Protein AF-A0A6A0H335-F1 (afdb_monomer_lite)

InterPro domains:
  IPR001628 Zinc finger, nuclear hormone receptor-type [PF00105] (21-73)
  IPR001628 Zinc finger, nuclear hormone receptor-type [PR00047] (22-37)
  IPR001628 Zinc finger, nuclear hormone receptor-type [PR00047] (55-63)
  IPR001628 Zinc finger, nuclear hormone receptor-type [PR00047] (63-71)
  IPR001628 Zinc finger, nuclear hormone receptor-type [PS51030] (1-78)
  IPR001628 Zinc finger, nuclear hormone receptor-type [SM00399] (21-74)
  IPR013088 Zinc finger, NHR/GATA-type [G3DSA:3.30.50.10] (16-80)
  IPR050274 Nuclear hormone receptor family NR2 subfamily [PTHR24083] (22-78)

Organism: Hyalella azteca (NCBI:txid294128)

Radius of gyration: 18.78 Å; chains: 1; bounding box: 30×46×55 Å

Sequence (93 aa):
MLCAALINTIRRLQVAIPLRLACEGCKGFFKRTVRKELQYSCRENKRCTIDRRHRNRCQFCRYNRCLAMGMKREAVQVRGFCCTISYDVFMTI

Foldseek 3Di:
DDDPVVVVVVVPPPPDPVLDDDDPVLVVLLLCCLVVVDDFDAPDDLPDDQDPVCVVVGSSNSNVVCVVSPQDSVCNPPPDNPPPDDDPPDPDD

Secondary structure (DSSP, 8-state):
---TTTTSSGGG-----------HHHHHHHHHHHHTT-----SSSS-----TTTTTS-HHHHHHHHHHTT--SGGGTSSS--SS-SS-SSS--

Structure (mmCIF, N/CA/C/O backbone):
data_AF-A0A6A0H335-F1
#
_entry.id   AF-A0A6A0H335-F1
#
loop_
_atom_site.group_PDB
_atom_site.id
_atom_site.type_symbol
_atom_site.label_atom_id
_atom_site.label_alt_id
_atom_site.label_comp_id
_atom_site.label_asym_id
_atom_site.label_entity_id
_atom_site.label_seq_id
_atom_site.pdbx_PDB_ins_code
_atom_site.Cartn_x
_atom_site.Cartn_y
_atom_site.Cartn_z
_atom_site.occupancy
_atom_site.B_iso_or_equiv
_atom_site.auth_seq_id
_atom_site.auth_comp_id
_atom_site.auth_asym_id
_atom_site.auth_atom_id
_atom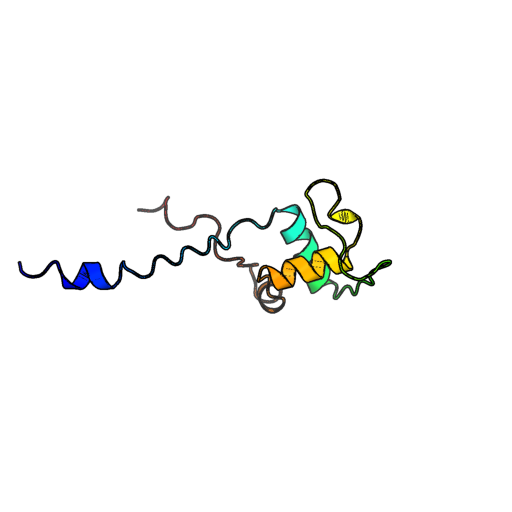_site.pdbx_PDB_model_num
ATOM 1 N N . MET A 1 1 ? -14.446 -32.164 40.482 1.00 62.16 1 MET A N 1
ATOM 2 C CA . MET A 1 1 ? -13.972 -33.336 39.709 1.00 62.16 1 MET A CA 1
ATOM 3 C C . MET A 1 1 ? -15.206 -34.104 39.254 1.00 62.16 1 MET A C 1
ATOM 5 O O . MET A 1 1 ? -15.741 -34.865 40.034 1.00 62.16 1 MET A O 1
ATOM 9 N N . LEU A 1 2 ? -15.891 -33.708 38.187 1.00 39.25 2 LEU A N 1
ATOM 10 C CA . LEU A 1 2 ? -15.736 -34.105 36.777 1.00 39.25 2 LEU A CA 1
ATOM 11 C C . LEU A 1 2 ? -16.446 -32.992 35.961 1.00 39.25 2 LEU A C 1
ATOM 13 O O . LEU A 1 2 ? -17.409 -32.422 36.450 1.00 39.25 2 LEU A O 1
ATOM 17 N N . CYS A 1 3 ? -16.052 -32.568 34.765 1.00 37.03 3 CYS A N 1
ATOM 18 C CA . CYS A 1 3 ? -15.416 -33.310 33.693 1.00 37.03 3 CYS A CA 1
ATOM 19 C C . CYS A 1 3 ? -14.496 -32.371 32.889 1.00 37.03 3 CYS A C 1
ATOM 21 O O . CYS A 1 3 ? -14.951 -31.415 32.260 1.00 37.03 3 CYS A O 1
ATOM 23 N N . ALA A 1 4 ? -13.196 -32.674 32.867 1.00 52.59 4 ALA A N 1
ATOM 24 C CA . ALA A 1 4 ? -12.187 -31.995 32.048 1.00 52.59 4 ALA A CA 1
ATOM 25 C C . ALA A 1 4 ? -12.409 -32.161 30.522 1.00 52.59 4 ALA A C 1
ATOM 27 O O . ALA A 1 4 ? -11.614 -31.674 29.718 1.00 52.59 4 ALA A O 1
ATOM 28 N N . ALA A 1 5 ? -13.492 -32.826 30.099 1.00 53.81 5 ALA A N 1
ATOM 29 C CA . ALA A 1 5 ? -13.839 -33.021 28.695 1.00 53.81 5 ALA A CA 1
ATOM 30 C C . ALA A 1 5 ? -14.519 -31.803 28.039 1.00 53.81 5 ALA A C 1
ATOM 32 O O . ALA A 1 5 ? -14.420 -31.661 26.826 1.00 53.81 5 ALA A O 1
ATOM 33 N N . LEU A 1 6 ? -15.145 -30.886 28.794 1.00 49.84 6 LEU A N 1
ATOM 34 C CA . LEU A 1 6 ? -15.811 -29.708 28.198 1.00 49.84 6 LEU A CA 1
ATOM 35 C C . LEU A 1 6 ? -14.863 -28.528 27.925 1.00 49.84 6 LEU A C 1
ATOM 37 O O . LEU A 1 6 ? -15.165 -27.667 27.104 1.00 49.84 6 LEU A O 1
ATOM 41 N N . ILE A 1 7 ? -13.679 -28.517 28.541 1.00 55.03 7 ILE A N 1
ATOM 42 C CA . ILE A 1 7 ? -12.646 -27.496 28.286 1.00 55.03 7 ILE A CA 1
ATOM 43 C C . ILE A 1 7 ? -11.878 -27.805 26.984 1.00 55.03 7 ILE A C 1
ATOM 45 O O . ILE A 1 7 ? -11.385 -26.900 26.309 1.00 55.03 7 ILE A O 1
ATOM 49 N N . ASN A 1 8 ? -11.817 -29.077 26.575 1.00 51.66 8 ASN A N 1
ATOM 50 C CA . ASN A 1 8 ? -11.036 -29.516 25.415 1.00 51.66 8 ASN A CA 1
ATOM 51 C C . ASN A 1 8 ? -11.756 -29.373 24.061 1.00 51.66 8 ASN A C 1
ATOM 53 O O . ASN A 1 8 ? -11.104 -29.482 23.023 1.00 51.66 8 ASN A O 1
ATOM 57 N N . THR A 1 9 ? -13.054 -29.058 24.034 1.00 51.41 9 THR A N 1
ATOM 58 C CA . THR A 1 9 ? -13.791 -28.836 22.773 1.00 51.41 9 THR A CA 1
ATOM 59 C C . THR A 1 9 ? -13.623 -27.410 22.238 1.00 51.41 9 THR A C 1
ATOM 61 O O . THR A 1 9 ? -13.648 -27.202 21.029 1.00 51.41 9 THR A O 1
ATOM 64 N N . ILE A 1 10 ? -13.339 -26.428 23.103 1.00 51.53 10 ILE A N 1
ATOM 65 C CA . ILE A 1 10 ? -13.079 -25.035 22.686 1.00 51.53 10 ILE A CA 1
ATOM 66 C C . ILE A 1 10 ? -11.644 -24.869 22.144 1.00 51.53 10 ILE A C 1
ATOM 68 O O . ILE A 1 10 ? -11.353 -23.947 21.387 1.00 51.53 10 ILE A O 1
ATOM 72 N N . ARG A 1 11 ? -10.740 -25.816 22.439 1.00 51.41 11 ARG A N 1
ATOM 73 C CA . ARG A 1 11 ? -9.357 -25.828 21.926 1.00 51.41 11 ARG A CA 1
ATOM 74 C C . ARG A 1 11 ? -9.210 -26.379 20.495 1.00 51.41 11 ARG A C 1
ATOM 76 O O . ARG A 1 11 ? -8.100 -26.385 19.974 1.00 51.41 11 ARG A O 1
ATOM 83 N N . ARG A 1 12 ? -10.298 -26.813 19.838 1.00 54.12 12 ARG A N 1
ATOM 84 C CA . ARG A 1 12 ? -10.294 -27.397 18.475 1.00 54.12 12 ARG A CA 1
ATOM 85 C C . ARG A 1 12 ? -10.524 -26.410 17.318 1.00 54.12 12 ARG A C 1
ATOM 87 O O . ARG A 1 12 ? -10.754 -26.844 16.197 1.00 54.12 12 ARG A O 1
ATOM 94 N N . LEU A 1 13 ? -10.395 -25.102 17.531 1.00 47.34 13 LEU A N 1
ATOM 95 C CA . LEU A 1 13 ? -10.314 -24.119 16.438 1.00 47.34 13 LEU A CA 1
ATOM 96 C C . LEU A 1 13 ? -8.888 -23.568 16.305 1.00 47.34 13 LEU A C 1
ATOM 98 O O . LEU A 1 13 ? -8.650 -22.365 16.285 1.00 47.34 13 LEU A O 1
ATOM 102 N N . GLN A 1 14 ? -7.912 -24.471 16.170 1.00 48.72 14 GLN A N 1
ATOM 103 C CA . GLN A 1 14 ? -6.645 -24.140 15.519 1.00 48.72 14 GLN A CA 1
ATOM 104 C C . GLN A 1 14 ? -6.876 -23.986 14.009 1.00 48.72 14 GLN A C 1
ATOM 106 O O . GLN A 1 14 ? -6.457 -24.821 13.215 1.00 48.72 14 GLN A O 1
ATOM 111 N N . VAL A 1 15 ? -7.477 -22.873 13.595 1.00 45.00 15 VAL A N 1
ATOM 112 C CA . VAL A 1 15 ? -7.039 -22.257 12.340 1.00 45.00 15 VAL A CA 1
ATOM 113 C C . VAL A 1 15 ? -6.120 -21.120 12.749 1.00 45.00 15 VAL A C 1
ATOM 115 O O . VAL A 1 15 ? -6.521 -19.971 12.914 1.00 45.00 15 VAL A O 1
ATOM 118 N N . ALA A 1 16 ? -4.869 -21.488 13.021 1.00 46.66 16 ALA A N 1
ATOM 119 C CA . ALA A 1 16 ? -3.787 -20.547 13.219 1.00 46.66 16 ALA A CA 1
ATOM 120 C C . ALA A 1 16 ? -3.608 -19.746 11.923 1.00 46.66 16 ALA A C 1
ATOM 122 O O . ALA A 1 16 ? -2.930 -20.185 10.999 1.00 46.66 16 ALA A O 1
ATOM 123 N N . ILE A 1 17 ? -4.221 -18.567 11.845 1.00 40.69 17 ILE A N 1
ATOM 124 C CA . ILE A 1 17 ? -3.774 -17.523 10.929 1.00 40.69 17 ILE A CA 1
ATOM 125 C C . ILE A 1 17 ? -2.767 -16.698 11.729 1.00 40.69 17 ILE A C 1
ATOM 127 O O . ILE A 1 17 ? -3.176 -15.844 12.520 1.00 40.69 17 ILE A O 1
ATOM 131 N N . PRO A 1 18 ? -1.448 -16.921 11.585 1.00 47.59 18 PRO A N 1
ATOM 132 C CA . PRO A 1 18 ? -0.474 -15.979 12.100 1.00 47.59 18 PRO A CA 1
ATOM 133 C C . PRO A 1 18 ? -0.574 -14.705 11.251 1.00 47.59 18 PRO A C 1
ATOM 135 O O . PRO A 1 18 ? 0.189 -14.496 10.314 1.00 47.59 18 PRO A O 1
ATOM 138 N N . LEU A 1 19 ? -1.514 -13.813 11.573 1.00 48.28 19 LEU A N 1
ATOM 139 C CA . LEU A 1 19 ? -1.648 -12.502 10.924 1.00 48.28 19 LEU A CA 1
ATOM 140 C C . LEU A 1 19 ? -0.574 -11.504 11.407 1.00 48.28 19 LEU A C 1
ATOM 142 O O . LEU A 1 19 ? -0.743 -10.288 11.347 1.00 48.28 19 LEU A O 1
ATOM 146 N N . ARG A 1 20 ? 0.547 -12.009 11.926 1.00 61.03 20 ARG A N 1
ATOM 147 C CA . ARG A 1 20 ? 1.663 -11.227 12.451 1.00 61.03 20 ARG A CA 1
ATOM 148 C C . ARG A 1 20 ? 2.880 -11.454 11.572 1.00 61.03 20 ARG A C 1
ATOM 150 O O . ARG A 1 20 ? 3.641 -12.359 11.864 1.00 61.03 20 ARG A O 1
ATOM 157 N N . LEU A 1 21 ? 3.084 -10.642 10.531 1.00 64.06 21 LEU A N 1
ATOM 158 C CA . LEU A 1 21 ? 4.441 -10.235 10.115 1.00 64.06 21 LEU A CA 1
ATOM 159 C C . LEU A 1 21 ? 4.421 -9.103 9.066 1.00 64.06 21 LEU A C 1
ATOM 161 O O . LEU A 1 21 ? 5.010 -9.190 7.988 1.00 64.06 21 LEU A O 1
ATOM 165 N N . ALA A 1 22 ? 3.753 -7.989 9.363 1.00 68.06 22 ALA A N 1
ATOM 166 C CA . ALA A 1 22 ? 4.063 -6.760 8.638 1.00 68.06 22 ALA A CA 1
ATOM 167 C C . ALA A 1 22 ? 5.428 -6.241 9.115 1.00 68.06 22 ALA A C 1
ATOM 169 O O . ALA A 1 22 ? 5.604 -5.988 10.303 1.00 68.06 22 ALA A O 1
ATOM 170 N N . CYS A 1 23 ? 6.399 -6.058 8.216 1.00 83.44 23 CYS A N 1
ATOM 171 C CA . CYS A 1 23 ? 7.658 -5.419 8.604 1.00 83.44 23 CYS A CA 1
ATOM 172 C C . CYS A 1 23 ? 7.432 -3.939 8.961 1.00 83.44 23 CYS A C 1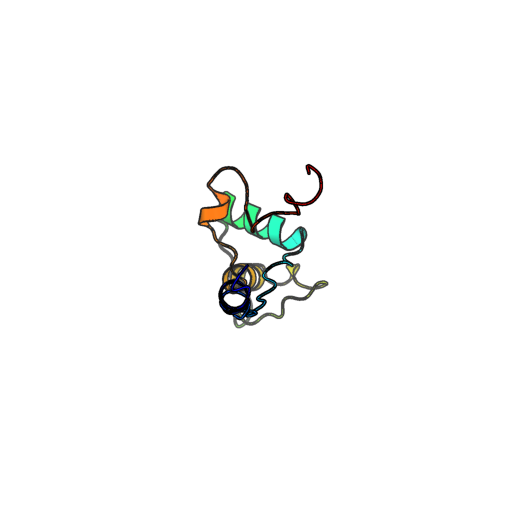
ATOM 174 O O . CYS A 1 23 ? 6.540 -3.288 8.402 1.00 83.44 23 CYS A O 1
ATOM 176 N N . GLU A 1 24 ? 8.290 -3.369 9.814 1.00 85.69 24 GLU A N 1
ATOM 177 C CA . GLU A 1 24 ? 8.215 -1.950 10.206 1.00 85.69 24 GLU A CA 1
ATOM 178 C C . GLU A 1 24 ? 8.214 -1.005 8.990 1.00 85.69 24 GLU A C 1
ATOM 180 O O . GLU A 1 24 ? 7.512 0.007 8.959 1.00 85.69 24 GLU A O 1
ATOM 185 N N . GLY A 1 25 ? 8.906 -1.390 7.911 1.00 88.06 25 GLY A N 1
ATOM 186 C CA . GLY A 1 25 ? 8.891 -0.647 6.654 1.00 88.06 25 GLY A CA 1
ATOM 187 C C . GLY A 1 25 ? 7.506 -0.560 5.997 1.00 88.06 25 GLY A C 1
ATOM 188 O O . GLY A 1 25 ? 7.178 0.473 5.414 1.00 88.06 25 GLY A O 1
ATOM 189 N N . CYS A 1 26 ? 6.693 -1.619 6.054 1.00 90.12 26 CYS A N 1
ATOM 190 C CA . CYS A 1 26 ? 5.330 -1.627 5.508 1.00 90.12 26 CYS A CA 1
ATOM 191 C C . CYS A 1 26 ? 4.327 -0.958 6.451 1.00 90.12 26 CYS A C 1
ATOM 193 O O . CYS A 1 26 ? 3.460 -0.233 5.972 1.00 90.12 26 CYS A O 1
ATOM 195 N N . LYS A 1 27 ? 4.504 -1.098 7.769 1.00 87.12 27 LYS A N 1
ATOM 196 C CA . LYS A 1 27 ? 3.736 -0.359 8.784 1.00 87.12 27 LYS A CA 1
ATOM 197 C C . LYS A 1 27 ? 3.909 1.154 8.632 1.00 87.12 27 LYS A C 1
ATOM 199 O O . LYS A 1 27 ? 2.930 1.889 8.520 1.00 87.12 27 LYS A O 1
ATOM 204 N N . GLY A 1 28 ? 5.154 1.627 8.541 1.00 88.88 28 GLY A N 1
ATOM 205 C CA . GLY A 1 28 ? 5.457 3.044 8.334 1.00 88.88 28 GLY A CA 1
ATOM 206 C C . GLY A 1 28 ? 4.967 3.571 6.983 1.00 88.88 28 GLY A C 1
ATOM 207 O O . GLY A 1 28 ? 4.460 4.689 6.906 1.00 88.88 28 GLY A O 1
ATOM 208 N N . PHE A 1 29 ? 5.079 2.762 5.925 1.00 93.94 29 PHE A N 1
ATOM 209 C CA . PHE A 1 29 ? 4.525 3.092 4.611 1.00 93.94 29 PHE A CA 1
ATOM 210 C C . PHE A 1 29 ? 3.003 3.281 4.677 1.00 93.94 29 PHE A C 1
ATOM 212 O O . PHE A 1 29 ? 2.531 4.371 4.372 1.00 93.94 29 PHE A O 1
ATOM 219 N N . PHE A 1 30 ? 2.264 2.284 5.171 1.00 92.62 30 PHE A N 1
ATOM 220 C CA . PHE A 1 30 ? 0.802 2.323 5.262 1.00 92.62 30 PHE A CA 1
ATOM 221 C C . PHE A 1 30 ? 0.307 3.497 6.116 1.00 92.62 30 PHE A C 1
ATOM 223 O O . PHE A 1 30 ? -0.578 4.242 5.703 1.00 92.62 30 PHE A O 1
ATOM 230 N N . LYS A 1 31 ? 0.948 3.739 7.267 1.00 89.50 31 LYS A N 1
ATOM 231 C CA . LYS A 1 31 ? 0.663 4.890 8.138 1.00 89.50 31 LYS A CA 1
ATOM 232 C C . LYS A 1 31 ? 0.795 6.226 7.400 1.00 89.50 31 LYS A C 1
ATOM 234 O O . LYS A 1 31 ? -0.067 7.086 7.552 1.00 89.50 31 LYS A O 1
ATOM 239 N N . ARG A 1 32 ? 1.862 6.422 6.612 1.00 93.69 32 ARG A N 1
ATOM 240 C CA . ARG A 1 32 ? 2.048 7.653 5.822 1.00 93.69 32 ARG A CA 1
ATOM 241 C C . ARG A 1 32 ? 1.012 7.772 4.712 1.00 93.69 32 ARG A C 1
ATOM 243 O O . ARG A 1 32 ? 0.477 8.858 4.535 1.00 93.69 32 ARG A O 1
ATOM 250 N N . THR A 1 33 ? 0.732 6.677 4.005 1.00 94.88 33 THR A N 1
ATOM 251 C CA . THR A 1 33 ? -0.269 6.642 2.934 1.00 94.88 33 THR A CA 1
ATOM 252 C C . THR A 1 33 ? -1.645 7.042 3.449 1.00 94.88 33 THR A C 1
ATOM 254 O O . THR A 1 33 ? -2.263 7.922 2.867 1.00 94.88 33 THR A O 1
ATOM 257 N N . VAL A 1 34 ? -2.096 6.466 4.568 1.00 92.19 34 VAL A N 1
ATOM 258 C CA . VAL A 1 34 ? -3.425 6.76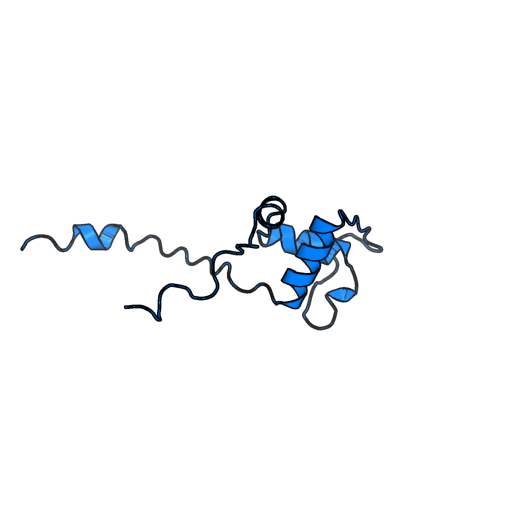4 5.119 1.00 92.19 34 VAL A CA 1
ATOM 259 C C . VAL A 1 34 ? -3.502 8.181 5.687 1.00 92.19 34 VAL A C 1
ATOM 261 O O . VAL A 1 34 ? -4.454 8.886 5.390 1.00 92.19 34 VAL A O 1
ATOM 264 N N . ARG A 1 35 ? -2.500 8.632 6.455 1.00 90.25 35 ARG A N 1
ATOM 265 C CA . ARG A 1 35 ? -2.527 9.966 7.088 1.00 90.25 35 ARG A CA 1
ATOM 266 C C . ARG A 1 35 ? -2.470 11.128 6.109 1.00 90.25 35 ARG A C 1
ATOM 268 O O . ARG A 1 35 ? -3.011 12.181 6.400 1.00 90.25 35 ARG A O 1
ATOM 275 N N . LYS A 1 36 ? -1.733 10.956 5.015 1.00 93.69 36 LYS A N 1
ATOM 276 C CA . LYS A 1 36 ? -1.584 11.977 3.974 1.00 93.69 36 LYS A CA 1
ATOM 277 C C . LYS A 1 36 ? -2.530 11.740 2.795 1.00 93.69 36 LYS A C 1
ATOM 279 O O . LYS A 1 36 ? -2.357 12.383 1.771 1.00 93.69 36 LYS A O 1
ATOM 284 N N . GLU A 1 37 ? -3.433 10.764 2.915 1.00 93.38 37 GLU A N 1
ATOM 285 C CA . GLU A 1 37 ? -4.377 10.358 1.866 1.00 93.38 37 GLU A CA 1
ATOM 286 C C . GLU A 1 37 ? -3.724 10.178 0.486 1.00 93.38 37 GLU A C 1
ATOM 288 O O . GLU A 1 37 ? -4.268 10.547 -0.551 1.00 93.38 37 GLU A O 1
ATOM 293 N N . LEU A 1 38 ? -2.519 9.597 0.471 1.00 96.00 38 LEU A N 1
ATOM 294 C CA . LEU A 1 38 ? -1.739 9.465 -0.754 1.00 96.00 38 LEU A CA 1
ATOM 295 C C . LEU A 1 38 ? -2.395 8.451 -1.685 1.00 96.00 38 LEU A C 1
ATOM 297 O O . LEU A 1 38 ? -2.611 7.294 -1.316 1.00 96.00 38 LEU A O 1
ATOM 301 N N . GLN A 1 39 ? -2.630 8.877 -2.919 1.00 95.50 39 GLN A N 1
ATOM 302 C CA . GLN A 1 39 ? -3.068 8.013 -4.001 1.00 95.50 39 GLN A CA 1
ATOM 303 C C . GLN A 1 39 ? -1.868 7.648 -4.869 1.00 95.50 39 GLN A C 1
ATOM 305 O O . GLN A 1 39 ? -1.024 8.485 -5.187 1.00 95.50 39 GLN A O 1
ATOM 310 N N . TYR A 1 40 ? -1.774 6.375 -5.233 1.00 97.00 40 TYR A N 1
ATOM 311 C CA . TYR A 1 40 ? -0.696 5.866 -6.071 1.00 97.00 40 TYR A CA 1
ATOM 312 C C . TYR A 1 40 ? -1.274 5.297 -7.358 1.00 97.00 40 TYR A C 1
ATOM 314 O O . TYR A 1 40 ? -2.364 4.732 -7.350 1.00 97.00 40 TYR A O 1
ATOM 322 N N . SER A 1 41 ? -0.489 5.348 -8.430 1.00 97.31 41 SER A N 1
ATOM 323 C CA . SER A 1 41 ? -0.797 4.684 -9.697 1.00 97.31 41 SER A CA 1
ATOM 324 C C . SER A 1 41 ? 0.263 3.629 -9.992 1.00 97.31 41 SER A C 1
ATOM 326 O O . SER A 1 41 ? 1.458 3.844 -9.768 1.00 97.31 41 SER A O 1
ATOM 328 N N . CYS A 1 42 ? -0.162 2.458 -10.463 1.00 97.31 42 CYS A N 1
ATOM 329 C CA . CYS A 1 42 ? 0.768 1.461 -10.986 1.00 97.31 42 CYS A CA 1
ATOM 330 C C . CYS A 1 42 ? 1.235 1.887 -12.381 1.00 97.31 42 CYS A C 1
ATOM 332 O O . CYS A 1 42 ? 0.428 2.381 -13.161 1.00 97.31 42 CYS A O 1
ATOM 334 N N . ARG A 1 43 ? 2.515 1.667 -12.693 1.00 96.25 43 ARG A N 1
ATOM 335 C CA . ARG A 1 43 ? 3.086 1.899 -14.032 1.00 96.25 43 ARG A CA 1
ATOM 336 C C . ARG A 1 43 ? 3.062 0.650 -14.923 1.00 96.25 43 ARG A C 1
ATOM 338 O O . ARG A 1 43 ? 3.451 0.719 -16.077 1.00 96.25 43 ARG A O 1
ATOM 345 N N . GLU A 1 44 ? 2.636 -0.479 -14.368 1.00 94.44 44 GLU A N 1
ATOM 346 C CA . GLU A 1 44 ? 2.540 -1.778 -15.037 1.00 94.44 44 GLU A CA 1
ATOM 347 C C . GLU A 1 44 ? 1.104 -2.325 -14.877 1.00 94.44 44 GLU A C 1
ATOM 349 O O . GLU A 1 44 ? 0.145 -1.575 -14.700 1.00 94.44 44 GLU A O 1
ATOM 354 N N . ASN A 1 45 ? 0.939 -3.648 -14.829 1.00 95.69 45 ASN A N 1
ATOM 355 C CA . ASN A 1 45 ? -0.355 -4.334 -14.831 1.00 95.69 45 ASN A CA 1
ATOM 356 C C . ASN A 1 45 ? -0.993 -4.511 -13.442 1.00 95.69 45 ASN A C 1
ATOM 358 O O . ASN A 1 45 ? -1.728 -5.471 -13.220 1.00 95.69 45 ASN A O 1
ATOM 362 N N . LYS A 1 46 ? -0.680 -3.645 -12.466 1.00 95.38 46 LYS A N 1
ATOM 363 C CA . LYS A 1 46 ? -1.179 -3.742 -11.071 1.00 95.38 46 LYS A CA 1
ATOM 364 C C . LYS A 1 46 ? -0.871 -5.085 -10.371 1.00 95.38 46 LYS A C 1
ATOM 366 O O . LYS A 1 46 ? -1.496 -5.417 -9.366 1.00 95.38 46 LYS A O 1
ATOM 371 N N . ARG A 1 47 ? 0.111 -5.844 -10.875 1.00 95.25 47 ARG A N 1
ATOM 372 C CA . ARG A 1 47 ? 0.533 -7.175 -10.387 1.00 95.25 47 ARG A CA 1
ATOM 373 C C . ARG A 1 47 ? 2.024 -7.234 -10.024 1.00 95.25 47 ARG A C 1
ATOM 375 O O . ARG A 1 47 ? 2.625 -8.300 -10.052 1.00 95.25 47 ARG A O 1
ATOM 382 N N . CYS A 1 48 ? 2.635 -6.093 -9.695 1.00 95.25 48 CYS A N 1
ATOM 383 C CA . CYS A 1 48 ? 4.060 -6.046 -9.358 1.00 95.25 48 CYS A CA 1
ATOM 384 C C . CYS A 1 48 ? 4.364 -6.900 -8.115 1.00 95.25 48 CYS A C 1
ATOM 386 O O . CYS A 1 48 ? 3.705 -6.759 -7.081 1.00 95.25 48 CYS A O 1
ATOM 388 N N . THR A 1 49 ? 5.408 -7.722 -8.192 1.00 93.19 49 THR A N 1
ATOM 389 C CA . THR A 1 49 ? 5.906 -8.524 -7.068 1.00 93.19 49 THR A CA 1
ATOM 390 C C . THR A 1 49 ? 6.451 -7.626 -5.954 1.00 93.19 49 THR A C 1
ATOM 392 O O . THR A 1 49 ? 7.285 -6.753 -6.197 1.00 93.19 49 THR A O 1
ATOM 395 N N . ILE A 1 50 ? 5.993 -7.842 -4.715 1.00 92.00 50 ILE A N 1
ATOM 396 C CA . ILE A 1 50 ? 6.430 -7.091 -3.528 1.00 92.00 50 ILE A CA 1
ATOM 397 C C . ILE A 1 50 ? 7.298 -7.996 -2.653 1.00 92.00 50 ILE A C 1
ATOM 399 O O . ILE A 1 50 ? 6.790 -8.759 -1.835 1.00 92.00 50 ILE A O 1
ATOM 403 N N . ASP A 1 51 ? 8.615 -7.887 -2.815 1.00 88.69 51 ASP A N 1
ATOM 404 C CA . ASP A 1 51 ? 9.615 -8.596 -2.010 1.00 88.69 51 ASP A CA 1
ATOM 405 C C . ASP A 1 51 ? 10.393 -7.635 -1.081 1.00 88.69 51 ASP A C 1
ATOM 407 O O . ASP A 1 51 ? 10.218 -6.412 -1.109 1.00 88.69 51 ASP A O 1
ATOM 411 N N . ARG A 1 52 ? 11.287 -8.161 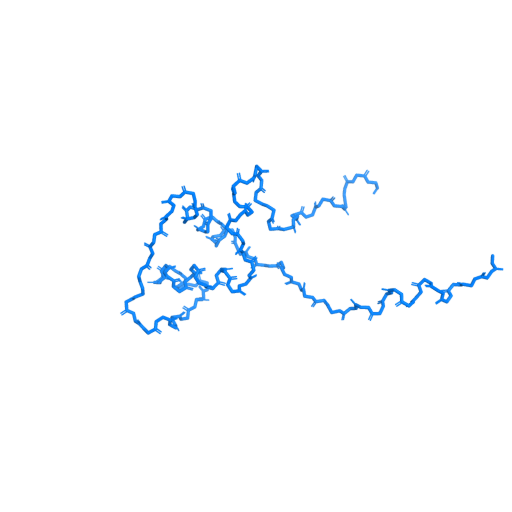-0.232 1.00 85.25 52 ARG A N 1
ATOM 412 C CA . ARG A 1 52 ? 12.066 -7.324 0.698 1.00 85.25 52 ARG A CA 1
ATOM 413 C C . ARG A 1 52 ? 12.974 -6.309 -0.013 1.00 85.25 52 ARG A C 1
ATOM 415 O O . ARG A 1 52 ? 13.136 -5.219 0.526 1.00 85.25 52 ARG A O 1
ATOM 422 N N . ARG A 1 53 ? 13.549 -6.614 -1.173 1.00 88.75 53 ARG A N 1
ATOM 423 C CA . ARG A 1 53 ? 14.516 -5.747 -1.872 1.00 88.75 53 ARG A CA 1
ATOM 424 C C . ARG A 1 53 ? 13.823 -4.710 -2.767 1.00 88.75 53 ARG A C 1
ATOM 426 O O . ARG A 1 53 ? 14.264 -3.571 -2.846 1.00 88.75 53 ARG A O 1
ATOM 433 N N . HIS A 1 54 ? 12.687 -5.065 -3.356 1.00 88.69 54 HIS A N 1
ATOM 434 C CA . HIS A 1 54 ? 12.002 -4.319 -4.409 1.00 88.69 54 HIS A CA 1
ATOM 435 C C . HIS A 1 54 ? 10.616 -3.802 -4.008 1.00 88.69 54 HIS A C 1
ATOM 437 O O . HIS A 1 54 ? 9.931 -3.199 -4.830 1.00 88.69 54 HIS A O 1
ATOM 443 N N . ARG A 1 55 ? 10.196 -3.937 -2.741 1.00 92.31 55 ARG A N 1
ATOM 444 C CA . ARG A 1 55 ? 8.924 -3.370 -2.232 1.00 92.31 55 ARG A CA 1
ATOM 445 C C . ARG A 1 55 ? 8.725 -1.877 -2.508 1.00 92.31 55 ARG A C 1
ATOM 447 O O . ARG A 1 55 ? 7.597 -1.405 -2.455 1.00 92.31 55 ARG A O 1
ATOM 454 N N . ASN A 1 56 ? 9.790 -1.119 -2.769 1.00 94.31 56 ASN A N 1
ATOM 455 C CA . ASN A 1 56 ? 9.704 0.307 -3.094 1.00 94.31 56 ASN A CA 1
ATOM 456 C C . ASN A 1 56 ? 9.461 0.586 -4.591 1.00 94.31 56 ASN A C 1
ATOM 458 O O . ASN A 1 56 ? 9.160 1.725 -4.929 1.00 94.31 56 ASN A O 1
ATOM 462 N N . ARG A 1 57 ? 9.549 -0.423 -5.474 1.00 95.50 57 ARG A N 1
ATOM 463 C CA . ARG A 1 57 ? 9.395 -0.273 -6.933 1.00 95.50 57 ARG A CA 1
ATOM 464 C C . ARG A 1 57 ? 8.004 0.223 -7.333 1.00 95.50 57 ARG A C 1
ATOM 466 O O . ARG A 1 57 ? 7.882 1.048 -8.229 1.00 95.50 57 ARG A O 1
ATOM 473 N N . CYS A 1 58 ? 6.956 -0.262 -6.666 1.00 97.81 58 CYS A N 1
ATOM 474 C CA . CYS A 1 58 ? 5.580 0.138 -6.951 1.00 97.81 58 CYS A CA 1
ATOM 475 C C . CYS A 1 58 ? 4.795 0.392 -5.660 1.00 97.81 58 CYS A C 1
ATOM 477 O O . CYS A 1 58 ? 4.411 -0.540 -4.951 1.00 97.81 58 CYS A O 1
ATOM 479 N N . GLN A 1 59 ? 4.518 1.666 -5.374 1.00 97.81 59 GLN A N 1
ATOM 480 C CA . GLN A 1 59 ? 3.762 2.080 -4.188 1.00 97.81 59 GLN A CA 1
ATOM 481 C C . GLN A 1 59 ? 2.296 1.633 -4.253 1.00 97.81 59 GLN A C 1
ATOM 483 O O . GLN A 1 59 ? 1.755 1.203 -3.237 1.00 97.81 59 GLN A O 1
ATOM 488 N N . PHE A 1 60 ? 1.686 1.645 -5.445 1.00 98.25 60 PHE A N 1
ATOM 489 C CA . PHE A 1 60 ? 0.321 1.153 -5.646 1.00 98.25 60 PHE A CA 1
ATOM 490 C C . PHE A 1 60 ? 0.190 -0.324 -5.261 1.00 98.25 60 PHE A C 1
ATOM 492 O O . PHE A 1 60 ? -0.584 -0.667 -4.372 1.00 98.25 60 PHE A O 1
ATOM 499 N N . CYS A 1 61 ? 0.993 -1.199 -5.875 1.00 97.44 61 CYS A N 1
ATOM 500 C CA . CYS A 1 61 ? 0.934 -2.639 -5.612 1.00 97.44 61 CYS A CA 1
ATOM 501 C C . CYS A 1 61 ? 1.312 -2.965 -4.162 1.00 97.44 61 CYS A C 1
ATOM 503 O O . CYS A 1 61 ? 0.707 -3.842 -3.549 1.00 97.44 61 CYS A O 1
ATOM 505 N N . ARG A 1 62 ? 2.261 -2.221 -3.577 1.00 96.56 62 ARG A N 1
ATOM 506 C CA . ARG A 1 62 ? 2.615 -2.353 -2.160 1.00 96.56 62 ARG A CA 1
ATOM 507 C C . ARG A 1 62 ? 1.444 -2.009 -1.241 1.00 96.56 62 ARG A C 1
ATOM 509 O O . ARG A 1 62 ? 1.179 -2.760 -0.308 1.00 96.56 62 ARG A O 1
ATOM 516 N N . TYR A 1 63 ? 0.753 -0.899 -1.494 1.00 95.94 63 TYR A N 1
ATOM 517 C CA . TYR A 1 63 ? -0.406 -0.487 -0.704 1.00 95.94 63 TYR A CA 1
ATOM 518 C C . TYR A 1 63 ? -1.567 -1.470 -0.855 1.00 95.94 63 TYR A C 1
ATOM 520 O O . TYR A 1 63 ? -2.123 -1.916 0.146 1.00 95.94 63 TYR A O 1
ATOM 528 N N . ASN A 1 64 ? -1.856 -1.903 -2.083 1.00 95.25 64 ASN A N 1
ATOM 529 C CA . ASN A 1 64 ? -2.879 -2.911 -2.342 1.00 95.25 64 ASN A CA 1
ATOM 530 C C . ASN A 1 64 ? -2.569 -4.240 -1.630 1.00 95.25 64 ASN A C 1
ATOM 532 O O . ASN A 1 64 ? -3.449 -4.854 -1.036 1.00 95.25 64 ASN A O 1
ATOM 536 N N . ARG A 1 65 ? -1.295 -4.658 -1.606 1.00 92.00 65 ARG A N 1
ATOM 537 C CA . ARG A 1 65 ? -0.860 -5.838 -0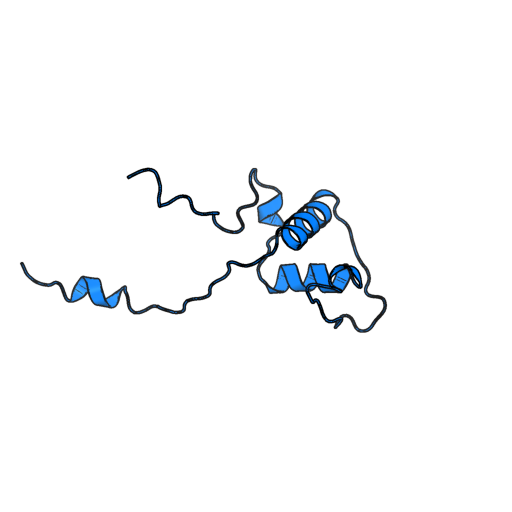.846 1.00 92.00 65 ARG A CA 1
ATOM 538 C C . ARG A 1 65 ? -1.058 -5.655 0.659 1.00 92.00 65 ARG A C 1
ATOM 540 O O . ARG A 1 65 ? -1.478 -6.598 1.313 1.00 92.00 65 ARG A O 1
ATOM 547 N N . CYS A 1 66 ? -0.776 -4.474 1.213 1.00 89.69 66 CYS A N 1
ATOM 548 C CA . CYS A 1 66 ? -1.045 -4.174 2.622 1.00 89.69 66 CYS A CA 1
ATOM 549 C C . CYS A 1 66 ? -2.532 -4.346 2.971 1.00 89.69 66 CYS A C 1
ATOM 551 O O . CYS A 1 66 ? -2.836 -4.985 3.976 1.00 89.69 66 CYS A O 1
ATOM 553 N N . LEU A 1 67 ? -3.437 -3.842 2.124 1.00 89.75 67 LEU A N 1
ATOM 554 C CA . LEU A 1 67 ? -4.884 -4.026 2.285 1.00 89.75 67 LEU A CA 1
ATOM 555 C C . LEU A 1 67 ? -5.280 -5.507 2.187 1.00 89.75 67 LEU A C 1
ATOM 557 O O . LEU A 1 67 ? -5.980 -6.012 3.058 1.00 89.75 67 LEU A O 1
ATOM 561 N N . ALA A 1 68 ? -4.765 -6.228 1.185 1.00 88.44 68 ALA A N 1
ATOM 562 C CA . ALA A 1 68 ? -5.032 -7.658 0.994 1.00 88.44 68 ALA A CA 1
ATOM 563 C C . ALA A 1 68 ? -4.534 -8.535 2.159 1.00 88.44 68 ALA A C 1
ATOM 565 O O . ALA A 1 68 ? -5.102 -9.586 2.429 1.00 88.44 68 ALA A O 1
ATOM 566 N N . MET A 1 69 ? -3.485 -8.099 2.863 1.00 83.31 69 MET A N 1
ATOM 567 C CA . MET A 1 69 ? -2.969 -8.753 4.073 1.00 83.31 69 MET A CA 1
ATOM 568 C C . MET A 1 69 ? -3.719 -8.335 5.354 1.00 83.31 69 MET A C 1
ATOM 570 O O . MET A 1 69 ? -3.319 -8.737 6.444 1.00 83.31 69 MET A O 1
ATOM 574 N N . GLY A 1 70 ? -4.772 -7.517 5.246 1.00 82.88 70 GLY A N 1
ATOM 575 C CA . GLY A 1 70 ? -5.645 -7.149 6.361 1.00 82.88 70 GLY A CA 1
ATOM 576 C C . GLY A 1 70 ? -5.295 -5.843 7.078 1.00 82.88 70 GLY A C 1
ATOM 577 O O . GLY A 1 70 ? -5.845 -5.584 8.148 1.00 82.88 70 GLY A O 1
ATOM 578 N N . MET A 1 71 ? -4.410 -4.997 6.531 1.00 85.06 71 MET A N 1
ATOM 579 C CA . MET A 1 71 ? -4.222 -3.649 7.082 1.00 85.06 71 MET A CA 1
ATOM 580 C C . MET A 1 71 ? -5.463 -2.793 6.820 1.00 85.06 71 MET A C 1
ATOM 582 O O . MET A 1 71 ? -5.910 -2.659 5.684 1.00 85.06 71 MET A O 1
ATOM 586 N N . LYS A 1 72 ? -5.986 -2.176 7.877 1.00 84.81 72 LYS A N 1
ATOM 587 C CA . LYS A 1 72 ? -7.236 -1.411 7.879 1.00 84.81 72 LYS A CA 1
ATOM 588 C C . LYS A 1 72 ? -6.965 0.090 7.973 1.00 84.81 72 LYS A C 1
ATOM 590 O O . LYS A 1 72 ? -6.131 0.510 8.776 1.00 84.81 72 LYS A O 1
ATOM 595 N N . ARG A 1 73 ? -7.636 0.907 7.152 1.00 86.00 73 ARG A N 1
ATOM 596 C CA . ARG A 1 73 ? -7.425 2.374 7.114 1.00 86.00 73 ARG A CA 1
ATOM 597 C C . ARG A 1 73 ? -7.959 3.035 8.386 1.00 86.00 73 ARG A C 1
ATOM 599 O O . ARG A 1 73 ? -7.314 3.915 8.948 1.00 86.00 73 ARG A O 1
ATOM 606 N N . GLU A 1 74 ? -9.096 2.550 8.861 1.00 81.00 74 GLU A N 1
ATOM 607 C CA . GLU A 1 74 ? -9.777 2.947 10.089 1.00 81.00 74 GLU A CA 1
ATOM 608 C C . GLU A 1 74 ? -8.900 2.739 11.337 1.00 81.00 74 GLU A C 1
ATOM 610 O O . GLU A 1 74 ? -8.872 3.582 12.232 1.00 81.00 74 GLU A O 1
ATOM 615 N N . ALA A 1 75 ? -8.063 1.694 11.347 1.00 73.81 75 ALA A N 1
ATOM 616 C CA . ALA A 1 75 ? -7.136 1.404 12.445 1.00 73.81 75 ALA A CA 1
ATOM 617 C C . ALA A 1 75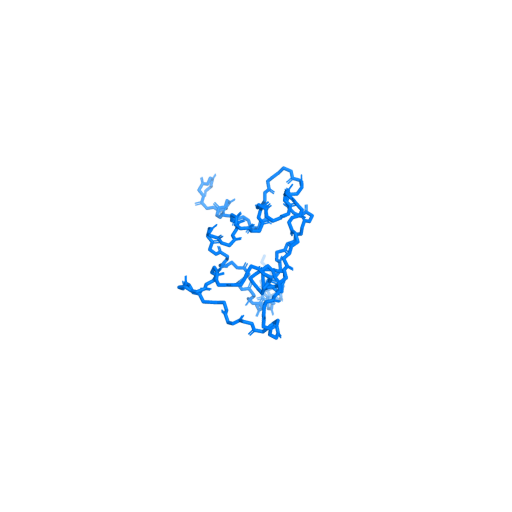 ? -5.977 2.419 12.565 1.00 73.81 75 ALA A C 1
ATOM 619 O O . ALA A 1 75 ? -5.216 2.381 13.529 1.00 73.81 75 ALA A O 1
ATOM 620 N N . VAL A 1 76 ? -5.807 3.320 11.588 1.00 74.38 76 VAL A N 1
ATOM 621 C CA . VAL A 1 76 ? -4.772 4.371 11.607 1.00 74.38 76 VAL A CA 1
ATOM 622 C C . VAL A 1 76 ? -5.272 5.665 12.261 1.00 74.38 76 VAL A C 1
ATOM 624 O O . VAL A 1 76 ? -4.447 6.467 12.710 1.00 74.38 76 VAL A O 1
ATOM 627 N N . GLN A 1 77 ? -6.593 5.882 12.282 1.00 65.50 77 GLN A N 1
ATOM 628 C CA . GLN A 1 77 ? -7.239 7.134 12.697 1.00 65.50 77 GLN A CA 1
ATOM 629 C C . GLN A 1 77 ? -7.482 7.198 14.210 1.00 65.50 77 GLN A C 1
ATOM 631 O O . GLN A 1 77 ? -7.287 8.249 14.820 1.00 65.50 77 GLN A O 1
ATOM 636 N N . VAL A 1 78 ? -7.838 6.073 14.833 1.00 55.25 78 VAL A N 1
ATOM 637 C CA . VAL A 1 78 ? -7.996 5.979 16.290 1.00 55.25 78 VAL A CA 1
ATOM 638 C C . VAL A 1 78 ? -6.606 5.858 16.924 1.00 55.25 78 VAL A C 1
ATOM 640 O O . VAL A 1 78 ? -5.742 5.152 16.407 1.00 55.25 78 VAL A O 1
ATOM 643 N N . ARG A 1 79 ? -6.341 6.610 17.999 1.00 51.66 79 ARG A N 1
ATOM 644 C CA . ARG A 1 79 ? -5.029 6.692 18.666 1.00 51.66 79 ARG A CA 1
ATOM 645 C C . ARG A 1 79 ? -4.428 5.300 18.916 1.00 51.66 79 ARG A C 1
ATOM 647 O O . ARG A 1 79 ? -4.839 4.602 19.830 1.00 51.66 79 ARG A O 1
ATOM 654 N N . GLY A 1 80 ? -3.410 4.951 18.131 1.00 54.41 80 GLY A N 1
ATOM 655 C CA . GLY A 1 80 ? -2.654 3.708 18.279 1.00 54.41 80 GLY A CA 1
ATOM 656 C C . GLY A 1 80 ? -2.975 2.712 17.172 1.00 54.41 80 GLY A C 1
ATOM 657 O O . GLY A 1 80 ? -4.015 2.069 17.164 1.00 54.41 80 GLY A O 1
ATOM 658 N N . PHE A 1 81 ? -2.038 2.572 16.236 1.00 50.56 81 PHE A N 1
ATOM 659 C CA . PHE A 1 81 ? -2.095 1.586 15.162 1.00 50.56 81 PHE A CA 1
ATOM 660 C C . PHE A 1 81 ? -2.053 0.176 15.767 1.00 50.56 81 PHE A C 1
ATOM 662 O O . PHE A 1 81 ? -0.977 -0.375 15.994 1.00 50.56 81 PHE A O 1
ATOM 669 N N . CYS A 1 82 ? -3.217 -0.405 16.040 1.00 49.25 82 CYS A N 1
ATOM 670 C CA . CYS A 1 82 ? -3.335 -1.783 16.482 1.00 49.25 82 CYS A CA 1
ATOM 671 C C . CYS A 1 82 ? -3.397 -2.692 15.243 1.00 49.25 82 CYS A C 1
ATOM 673 O O . CYS A 1 82 ? -4.456 -3.168 14.848 1.00 49.25 82 CYS A O 1
ATOM 675 N N . CYS A 1 83 ? -2.248 -2.956 14.607 1.00 54.44 83 CYS A N 1
ATOM 676 C CA . CYS A 1 83 ? -2.075 -4.296 14.036 1.00 54.44 83 CYS A CA 1
ATOM 677 C C . CYS A 1 83 ? -1.934 -5.191 15.266 1.00 54.44 83 CYS A C 1
ATOM 679 O O . CYS A 1 83 ? -0.841 -5.217 15.815 1.00 54.44 83 CYS A O 1
ATOM 681 N N . THR A 1 84 ? -3.028 -5.768 15.775 1.00 46.16 84 THR A N 1
ATOM 682 C CA . THR A 1 84 ? -3.131 -6.402 17.107 1.00 46.16 84 THR A CA 1
ATOM 683 C C . THR A 1 84 ? -1.804 -6.841 17.734 1.00 46.16 84 THR A C 1
ATOM 685 O O . THR A 1 84 ? -1.307 -7.939 17.472 1.00 46.16 84 THR A O 1
ATOM 688 N N . ILE A 1 85 ? -1.315 -5.936 18.590 1.00 44.78 85 ILE A N 1
ATOM 689 C CA . ILE A 1 85 ? -0.508 -6.134 19.794 1.00 44.78 85 ILE A CA 1
ATOM 690 C C . ILE A 1 85 ? 0.861 -6.791 19.552 1.00 44.78 85 ILE A C 1
ATOM 692 O O . ILE A 1 85 ? 0.997 -8.013 19.461 1.00 44.78 85 ILE A O 1
ATOM 696 N N . SER A 1 86 ? 1.907 -5.960 19.531 1.00 41.00 86 SER A N 1
ATOM 697 C CA . SER A 1 86 ? 3.196 -6.356 20.102 1.00 41.00 86 SER A CA 1
ATOM 698 C C . SER A 1 86 ? 2.923 -6.916 21.495 1.00 41.00 86 SER A C 1
ATOM 700 O O . SER A 1 86 ? 2.411 -6.179 22.313 1.00 41.00 86 SER A O 1
ATOM 702 N N . TYR A 1 87 ? 3.185 -8.203 21.721 1.00 44.66 87 TYR A N 1
ATOM 703 C CA . TYR A 1 87 ? 3.511 -8.785 23.030 1.00 44.66 87 TYR A CA 1
ATOM 704 C C . TYR A 1 87 ? 3.126 -7.964 24.289 1.00 44.66 87 TYR A C 1
ATOM 706 O O . TYR A 1 87 ? 4.015 -7.458 24.953 1.00 44.66 87 TYR A O 1
ATOM 714 N N . ASP A 1 88 ? 1.844 -7.888 24.660 1.00 47.16 88 ASP A N 1
ATOM 715 C CA . ASP A 1 88 ? 1.405 -7.319 25.954 1.00 47.16 88 ASP A CA 1
ATOM 716 C C . ASP A 1 88 ? 0.588 -8.341 26.765 1.00 47.16 88 ASP A C 1
ATOM 718 O O . ASP A 1 88 ? -0.437 -8.017 27.353 1.00 47.16 88 ASP A O 1
ATOM 722 N N . VAL A 1 89 ? 1.014 -9.611 26.781 1.00 44.84 89 VAL A N 1
ATOM 723 C CA . VAL A 1 89 ? 0.547 -10.602 27.777 1.00 44.84 89 VAL A CA 1
ATOM 724 C C . VAL A 1 89 ? 1.677 -11.588 28.114 1.00 44.84 89 VAL A C 1
ATOM 726 O O . VAL A 1 89 ? 1.496 -12.790 27.968 1.00 44.84 89 VAL A O 1
ATOM 729 N N . PHE A 1 90 ? 2.885 -11.123 28.462 1.00 46.97 90 PHE A N 1
ATOM 730 C CA . PHE A 1 90 ? 3.891 -12.019 29.075 1.00 46.97 90 PHE A CA 1
ATOM 731 C C . PHE A 1 90 ? 5.005 -11.324 29.888 1.00 46.97 90 PHE A C 1
ATOM 733 O O . PHE A 1 90 ? 6.100 -11.862 29.952 1.00 46.97 90 PHE A O 1
ATOM 740 N N . MET A 1 91 ? 4.776 -10.155 30.507 1.00 45.94 91 MET A N 1
ATOM 741 C CA . MET A 1 91 ? 5.698 -9.603 31.532 1.00 45.94 91 MET A CA 1
ATOM 742 C C . MET A 1 91 ? 4.970 -8.737 32.585 1.00 45.94 91 MET A C 1
ATOM 744 O O . MET A 1 91 ? 5.402 -7.631 32.908 1.00 45.94 91 MET A O 1
ATOM 748 N N . THR A 1 92 ? 3.828 -9.187 33.117 1.00 49.91 92 THR A N 1
ATOM 749 C CA . THR A 1 92 ? 3.262 -8.556 34.338 1.00 49.91 92 THR A CA 1
ATOM 750 C C . THR A 1 92 ? 2.474 -9.497 35.254 1.00 49.91 92 THR A C 1
ATOM 752 O O . THR A 1 92 ? 1.841 -9.016 36.186 1.00 49.91 92 THR A O 1
ATOM 755 N N . ILE A 1 93 ? 2.520 -10.817 35.049 1.00 44.97 93 ILE A N 1
ATOM 756 C CA . ILE A 1 93 ? 2.097 -11.818 36.045 1.00 44.97 93 ILE A CA 1
ATOM 757 C C . ILE A 1 93 ? 3.033 -13.014 35.924 1.00 44.97 93 ILE A C 1
ATOM 759 O O . ILE A 1 93 ? 3.266 -13.423 34.761 1.00 44.97 93 ILE A O 1
#

pLDDT: mean 74.05, std 21.04, range [37.03, 98.25]